Protein AF-A0A399ETN8-F1 (afdb_monomer_lite)

Secondary structure (DSSP, 8-state):
--HHHHHHHHHHHHHHHHHHHHTT-EEEETTEEEEEEEESSSEEEEETTTTEESSHHHHTT---HHHHHHHHHHHHHHHHHHHHHHTT-

Organism: NCBI:txid1644118

Structure (mmCIF, N/CA/C/O backbone):
data_AF-A0A399ETN8-F1
#
_entry.id   AF-A0A399ETN8-F1
#
loop_
_atom_site.group_PDB
_atom_site.id
_atom_site.type_symbol
_atom_site.label_atom_id
_atom_site.label_alt_id
_atom_site.label_comp_id
_atom_site.label_asym_id
_atom_site.label_entity_id
_atom_site.label_seq_id
_atom_site.pdbx_PDB_ins_code
_atom_site.Cartn_x
_atom_site.Cartn_y
_atom_site.Cartn_z
_atom_site.occupancy
_atom_site.B_iso_or_equiv
_atom_site.auth_seq_id
_atom_site.auth_comp_id
_atom_site.auth_asym_id
_atom_site.auth_atom_id
_atom_site.pdbx_PDB_model_num
ATOM 1 N N . MET A 1 1 ? 24.300 2.468 2.280 1.00 71.75 1 MET A N 1
ATOM 2 C CA . MET A 1 1 ? 23.172 3.210 2.888 1.00 71.75 1 MET A CA 1
ATOM 3 C C . MET A 1 1 ? 23.228 3.058 4.391 1.00 71.75 1 MET A C 1
ATOM 5 O O . MET A 1 1 ? 23.380 1.935 4.861 1.00 71.75 1 MET A O 1
ATOM 9 N N . SER A 1 2 ? 23.104 4.160 5.123 1.00 93.88 2 SER A N 1
ATOM 10 C CA . SER A 1 2 ? 22.972 4.136 6.579 1.00 93.88 2 SER A CA 1
ATOM 11 C C . SER A 1 2 ? 21.580 3.644 6.999 1.00 93.88 2 SER A C 1
ATOM 13 O O . SER A 1 2 ? 20.643 3.593 6.196 1.00 93.88 2 SER A O 1
ATOM 15 N N . LYS A 1 3 ? 21.430 3.283 8.278 1.00 94.75 3 LYS A N 1
ATOM 16 C CA . LYS A 1 3 ? 20.130 2.917 8.859 1.00 94.75 3 LYS A CA 1
ATOM 17 C C . LYS A 1 3 ? 19.120 4.067 8.752 1.00 94.75 3 LYS A C 1
ATOM 19 O O . LYS A 1 3 ? 17.978 3.820 8.380 1.00 94.75 3 LYS A O 1
ATOM 24 N N . LEU A 1 4 ? 19.558 5.300 9.017 1.00 96.25 4 LEU A N 1
ATOM 25 C CA . LEU A 1 4 ? 18.717 6.500 8.940 1.00 96.25 4 LEU A CA 1
ATOM 26 C C . LEU A 1 4 ? 18.181 6.729 7.521 1.00 96.25 4 LEU A C 1
ATOM 28 O O . LEU A 1 4 ? 16.979 6.881 7.353 1.00 96.25 4 LEU A O 1
ATOM 32 N N . GLN A 1 5 ? 19.029 6.587 6.497 1.00 94.62 5 GLN A N 1
ATOM 33 C CA . GLN A 1 5 ? 18.610 6.729 5.095 1.00 94.62 5 GLN A CA 1
ATOM 34 C C . GLN A 1 5 ? 17.520 5.724 4.689 1.00 94.62 5 GLN A C 1
ATOM 36 O O . GLN A 1 5 ? 16.622 6.046 3.912 1.00 94.62 5 GLN A O 1
ATOM 41 N N . ARG A 1 6 ? 17.575 4.487 5.208 1.00 92.00 6 ARG A N 1
ATOM 42 C CA . ARG A 1 6 ? 16.524 3.485 4.957 1.00 92.00 6 ARG A CA 1
ATOM 43 C C . ARG A 1 6 ? 15.205 3.869 5.627 1.00 92.00 6 ARG A C 1
ATOM 45 O O . ARG A 1 6 ? 14.154 3.686 5.018 1.00 92.00 6 ARG A O 1
ATOM 52 N N . ILE A 1 7 ? 15.269 4.393 6.853 1.00 95.31 7 ILE A N 1
ATOM 53 C CA . ILE A 1 7 ? 14.093 4.849 7.605 1.00 95.31 7 ILE A CA 1
ATOM 54 C C . ILE A 1 7 ? 13.433 6.022 6.879 1.00 95.31 7 ILE A C 1
ATOM 56 O O . ILE A 1 7 ? 12.246 5.952 6.584 1.00 95.31 7 ILE A O 1
ATOM 60 N N . GLU A 1 8 ? 14.199 7.046 6.507 1.00 95.75 8 GLU A N 1
ATOM 61 C CA . GLU A 1 8 ? 13.702 8.208 5.756 1.00 95.75 8 GLU A CA 1
ATOM 62 C C . GLU A 1 8 ? 13.052 7.789 4.431 1.00 95.75 8 GLU A C 1
ATOM 64 O O . GLU A 1 8 ? 11.948 8.222 4.098 1.00 95.75 8 GLU A O 1
ATOM 69 N N . GLY A 1 9 ? 13.687 6.868 3.700 1.00 93.62 9 GLY A N 1
ATOM 70 C CA . GLY A 1 9 ? 13.135 6.333 2.459 1.00 93.62 9 GLY A CA 1
ATOM 71 C C . GLY A 1 9 ? 11.820 5.570 2.649 1.00 93.62 9 GLY A C 1
ATOM 72 O O . GLY A 1 9 ? 10.976 5.577 1.750 1.00 93.62 9 GLY A O 1
ATOM 73 N N . PHE A 1 10 ? 11.630 4.899 3.785 1.00 94.81 10 PHE A N 1
ATOM 74 C CA . PHE A 1 10 ? 10.365 4.245 4.113 1.00 94.81 10 PHE A CA 1
ATOM 75 C C . PHE A 1 10 ? 9.292 5.265 4.514 1.00 94.81 10 PHE A C 1
ATOM 77 O O . PHE A 1 10 ? 8.182 5.200 3.989 1.00 94.81 10 PHE A O 1
ATOM 84 N N . LEU A 1 11 ? 9.630 6.241 5.364 1.00 96.69 11 LEU A N 1
ATOM 85 C CA . LEU A 1 11 ? 8.713 7.304 5.791 1.00 96.69 11 LEU A CA 1
ATOM 86 C C . LEU A 1 11 ? 8.173 8.095 4.595 1.00 96.69 11 LEU A C 1
ATOM 88 O O . LEU A 1 11 ? 6.963 8.234 4.457 1.00 96.69 11 LEU A O 1
ATOM 92 N N . SER A 1 12 ? 9.033 8.469 3.645 1.00 96.38 12 SER A N 1
ATOM 93 C CA . SER A 1 12 ? 8.594 9.148 2.418 1.00 96.38 12 SER A CA 1
ATOM 94 C C . SER A 1 12 ? 7.606 8.312 1.585 1.00 96.38 12 SER A C 1
ATOM 96 O O . SER A 1 12 ? 6.709 8.843 0.929 1.00 96.38 12 SER A O 1
ATOM 98 N N . ARG A 1 13 ? 7.729 6.977 1.587 1.00 96.38 13 ARG A N 1
ATOM 99 C CA . ARG A 1 13 ? 6.759 6.099 0.906 1.00 96.38 13 ARG A CA 1
ATOM 100 C C . ARG A 1 13 ? 5.438 6.023 1.657 1.00 96.38 13 ARG A C 1
ATOM 102 O O . ARG A 1 13 ? 4.401 5.958 1.000 1.00 96.38 13 ARG A O 1
ATOM 109 N N . LEU A 1 14 ? 5.490 6.028 2.987 1.00 97.75 14 LEU A N 1
ATOM 110 C CA . LEU A 1 14 ? 4.315 6.036 3.848 1.00 97.75 14 LEU A CA 1
ATOM 111 C C . LEU A 1 14 ? 3.510 7.329 3.670 1.00 97.75 14 LEU A C 1
ATOM 11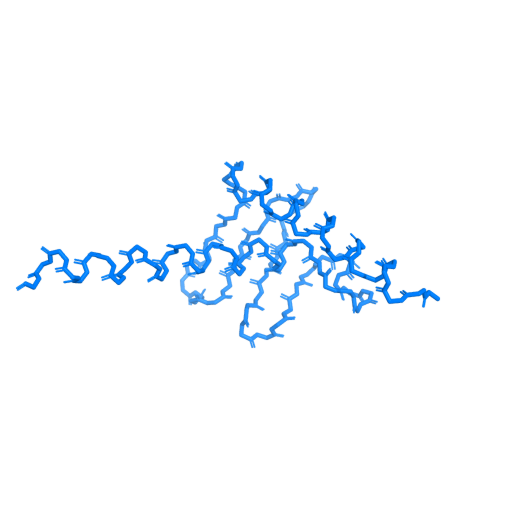3 O O . LEU A 1 14 ? 2.326 7.245 3.373 1.00 97.75 14 LEU A O 1
ATOM 117 N N . GLU A 1 15 ? 4.154 8.496 3.704 1.00 98.25 15 GLU A N 1
ATOM 118 C CA . GLU A 1 15 ? 3.504 9.797 3.461 1.00 98.25 15 GLU A CA 1
ATOM 119 C C . GLU A 1 15 ? 2.770 9.825 2.110 1.00 98.25 15 GLU A C 1
ATOM 121 O O . GLU A 1 15 ? 1.626 10.263 1.988 1.00 98.25 15 GLU A O 1
ATOM 126 N N . ARG A 1 16 ? 3.401 9.284 1.060 1.00 97.75 16 ARG A N 1
ATOM 127 C CA . ARG A 1 16 ? 2.776 9.196 -0.270 1.00 97.75 16 ARG A CA 1
ATOM 128 C C . ARG A 1 16 ? 1.621 8.196 -0.310 1.00 97.75 16 ARG A C 1
ATOM 130 O O . ARG A 1 16 ? 0.708 8.373 -1.111 1.00 97.75 16 ARG A O 1
ATOM 137 N N . ALA A 1 17 ? 1.673 7.136 0.492 1.00 98.06 17 ALA A N 1
ATOM 138 C CA . ALA A 1 17 ? 0.586 6.172 0.618 1.00 98.06 17 ALA A CA 1
ATOM 139 C C . ALA A 1 17 ? -0.625 6.783 1.337 1.00 98.06 17 ALA A C 1
ATOM 141 O O . ALA A 1 17 ? -1.758 6.579 0.905 1.00 98.06 17 ALA A O 1
ATOM 142 N N . GLU A 1 18 ? -0.385 7.576 2.382 1.00 98.06 18 GLU A N 1
ATOM 143 C CA . GLU A 1 18 ? -1.422 8.332 3.087 1.00 98.06 18 GLU A CA 1
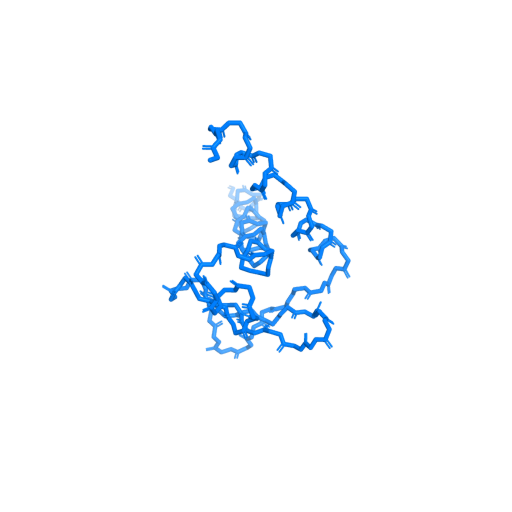ATOM 144 C C . GLU A 1 18 ? -2.117 9.324 2.155 1.00 98.06 18 GLU A C 1
ATOM 146 O O . GLU A 1 18 ? -3.344 9.348 2.109 1.00 98.06 18 GLU A O 1
ATOM 151 N N . ALA A 1 19 ? -1.361 10.063 1.337 1.00 98.12 19 ALA A N 1
ATOM 152 C CA . ALA A 1 19 ? -1.940 10.963 0.340 1.00 98.12 19 ALA A CA 1
ATOM 153 C C . ALA A 1 19 ? -2.864 10.220 -0.645 1.00 98.12 19 ALA A C 1
ATOM 155 O O . ALA A 1 19 ? -4.001 10.629 -0.867 1.00 98.12 19 ALA A O 1
ATOM 156 N N . ILE A 1 20 ? -2.424 9.070 -1.175 1.00 97.94 20 ILE A N 1
ATOM 157 C CA . ILE A 1 20 ? -3.246 8.215 -2.053 1.00 97.94 20 ILE A CA 1
ATOM 158 C C . ILE A 1 20 ? -4.557 7.809 -1.363 1.00 97.94 20 ILE A C 1
ATOM 160 O O . ILE A 1 20 ? -5.620 7.842 -1.988 1.00 97.94 20 ILE A O 1
ATOM 164 N N . LEU A 1 21 ? -4.490 7.419 -0.088 1.00 96.88 21 LEU A N 1
ATOM 165 C CA . LEU A 1 21 ? -5.666 7.019 0.677 1.00 96.88 21 LEU A CA 1
ATOM 166 C C . LEU A 1 21 ? -6.625 8.195 0.909 1.00 96.88 21 LEU A C 1
ATOM 168 O O . LEU A 1 21 ? -7.820 8.057 0.656 1.00 96.88 21 LEU A O 1
ATOM 172 N N . LEU A 1 22 ? -6.109 9.341 1.359 1.00 96.94 22 LEU A N 1
ATOM 173 C CA . LEU A 1 22 ? -6.900 10.542 1.653 1.00 96.94 22 LEU A CA 1
ATOM 174 C C . LEU A 1 22 ? -7.580 11.114 0.406 1.00 96.94 22 LEU A C 1
ATOM 176 O O . LEU A 1 22 ? -8.698 11.611 0.482 1.00 96.94 22 LEU A O 1
ATOM 180 N N . GLU A 1 23 ? -6.943 10.986 -0.755 1.00 97.50 23 GLU A N 1
ATOM 181 C CA . GLU A 1 23 ? -7.521 11.358 -2.048 1.00 97.50 23 GLU A CA 1
ATOM 182 C C . GLU A 1 23 ? -8.567 10.348 -2.567 1.00 97.50 23 GLU A C 1
ATOM 184 O O . GLU A 1 23 ? -9.094 10.507 -3.669 1.00 97.50 23 GLU A O 1
ATOM 189 N N . GLY A 1 24 ? -8.863 9.278 -1.818 1.00 96.94 24 GLY A N 1
AT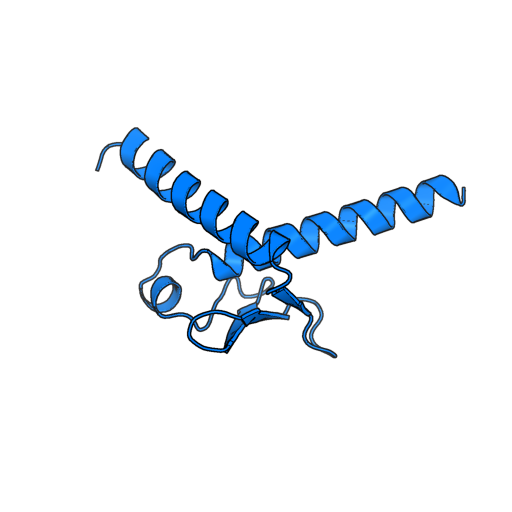OM 190 C CA . GLY A 1 24 ? -9.856 8.276 -2.206 1.00 96.94 24 GLY A CA 1
ATOM 191 C C . GLY A 1 24 ? -9.445 7.476 -3.441 1.00 96.94 24 GLY A C 1
ATOM 192 O O . GLY A 1 24 ? -10.284 7.141 -4.279 1.00 96.94 24 GLY A O 1
ATOM 193 N N . ARG A 1 25 ? -8.145 7.203 -3.607 1.00 98.19 25 ARG A N 1
ATOM 194 C CA . ARG A 1 25 ? -7.595 6.480 -4.768 1.00 98.19 25 ARG A CA 1
ATOM 195 C C . ARG A 1 25 ? -7.400 4.982 -4.536 1.00 98.19 25 ARG A C 1
ATOM 197 O O . ARG A 1 25 ? -6.849 4.316 -5.407 1.00 98.19 25 ARG A O 1
ATOM 204 N N . VAL A 1 26 ? -7.848 4.448 -3.403 1.00 98.19 26 VAL A N 1
ATOM 205 C CA . VAL A 1 26 ? -7.771 3.020 -3.061 1.00 98.19 26 VAL A CA 1
ATOM 206 C C . VAL A 1 26 ? -9.181 2.456 -2.966 1.00 98.19 26 VAL A C 1
ATOM 208 O O . VAL A 1 26 ? -10.009 3.000 -2.240 1.00 98.19 26 VAL A O 1
ATOM 211 N N . HIS A 1 27 ? -9.448 1.365 -3.679 1.00 97.25 27 HIS A N 1
ATOM 212 C CA . HIS A 1 27 ? -10.758 0.718 -3.709 1.00 97.25 27 HIS A CA 1
ATOM 213 C C . HIS A 1 27 ? -10.607 -0.796 -3.579 1.00 97.25 27 HIS A C 1
ATOM 215 O O . HIS A 1 27 ? -9.677 -1.369 -4.142 1.00 97.25 27 HIS A O 1
ATOM 221 N N . ARG A 1 28 ? -11.531 -1.450 -2.870 1.00 96.00 28 ARG A N 1
ATOM 222 C CA . ARG A 1 28 ? -11.613 -2.916 -2.833 1.00 96.00 28 ARG A CA 1
ATOM 223 C C . ARG A 1 28 ? -12.018 -3.464 -4.197 1.00 96.00 28 ARG A C 1
ATOM 225 O O . ARG A 1 28 ? -12.805 -2.841 -4.908 1.00 96.00 28 ARG A O 1
ATOM 232 N N . VAL A 1 29 ? -11.507 -4.643 -4.531 1.00 96.62 29 VAL A N 1
ATOM 233 C CA . VAL A 1 29 ? -11.998 -5.419 -5.669 1.00 96.62 29 VAL A CA 1
ATOM 234 C C . VAL A 1 29 ? -13.111 -6.340 -5.188 1.00 96.62 29 VAL A C 1
ATOM 236 O O . VAL A 1 29 ? -12.926 -7.141 -4.272 1.00 96.62 29 VAL A O 1
ATOM 239 N N . GLU A 1 30 ? -14.286 -6.213 -5.796 1.00 93.94 30 GLU A N 1
ATOM 240 C CA . GLU A 1 30 ? -15.429 -7.062 -5.472 1.00 93.94 30 GLU A CA 1
ATOM 241 C C . GLU A 1 30 ? -15.100 -8.541 -5.726 1.00 93.94 30 GLU A C 1
ATOM 243 O O . GLU A 1 30 ? -14.488 -8.898 -6.733 1.00 93.94 30 GLU A O 1
ATOM 248 N N . GLY A 1 31 ? -15.463 -9.404 -4.775 1.00 95.44 31 GLY A N 1
ATOM 249 C CA . GLY A 1 31 ? -15.163 -10.837 -4.828 1.00 95.44 31 GLY A CA 1
ATOM 250 C C . GLY A 1 31 ? -13.725 -11.226 -4.457 1.00 95.44 31 GLY A C 1
ATOM 251 O O . GLY A 1 31 ? -13.449 -12.418 -4.352 1.00 95.44 31 GLY A O 1
ATOM 252 N N . LEU A 1 32 ? -12.822 -10.267 -4.204 1.00 95.88 32 LEU A N 1
ATOM 253 C CA . LEU A 1 32 ? -11.433 -10.522 -3.804 1.00 95.88 32 LEU A CA 1
ATOM 254 C C . LEU A 1 32 ? -11.101 -9.791 -2.484 1.00 95.88 32 LEU A C 1
ATOM 256 O O . LEU A 1 32 ? -10.650 -8.645 -2.506 1.00 95.88 32 LEU A O 1
ATOM 260 N N . PRO A 1 33 ? -11.291 -10.437 -1.314 1.00 90.00 33 PRO A N 1
ATOM 261 C CA . PRO A 1 33 ? -11.294 -9.774 -0.002 1.00 90.00 33 PRO A CA 1
ATOM 262 C C . PRO A 1 33 ? -10.021 -9.004 0.374 1.00 90.00 33 PRO A C 1
ATOM 264 O O . PRO A 1 33 ? -10.096 -8.073 1.172 1.00 90.00 33 PRO A O 1
ATOM 267 N N . GLN A 1 34 ? -8.868 -9.388 -0.180 1.00 95.31 34 GLN A N 1
ATOM 268 C CA . GLN A 1 34 ? -7.559 -8.798 0.123 1.00 95.31 34 GLN A CA 1
ATOM 269 C C . GLN A 1 34 ? -6.911 -8.108 -1.083 1.00 95.31 34 GLN A C 1
ATOM 271 O O . GLN A 1 34 ? -5.730 -7.762 -1.036 1.00 95.31 34 GLN A O 1
ATOM 276 N N . VAL A 1 35 ? -7.676 -7.894 -2.158 1.00 98.00 35 VAL A N 1
ATOM 277 C CA . VAL A 1 35 ? -7.188 -7.239 -3.372 1.00 98.00 35 VAL A CA 1
ATOM 278 C C . VAL A 1 35 ? -7.816 -5.861 -3.512 1.00 98.00 35 VAL A C 1
ATOM 280 O O . VAL A 1 35 ? -9.027 -5.674 -3.380 1.00 98.00 35 VAL A O 1
ATOM 283 N N . TYR A 1 36 ? -6.969 -4.887 -3.818 1.00 98.56 36 TYR A N 1
ATOM 284 C CA . TYR A 1 36 ? -7.333 -3.487 -3.950 1.00 98.56 36 T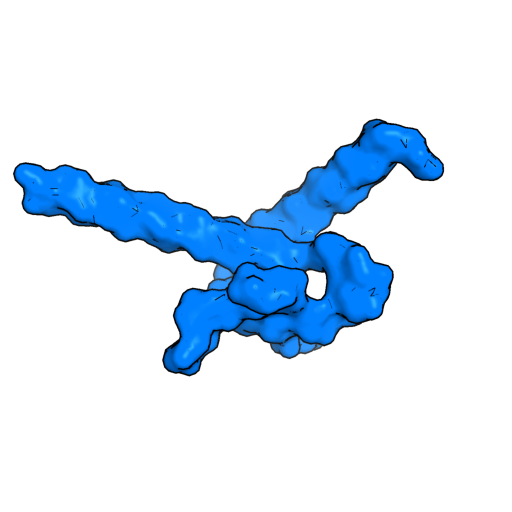YR A CA 1
ATOM 285 C C . TYR A 1 36 ? -6.840 -2.948 -5.285 1.00 98.56 36 TYR A C 1
ATOM 287 O O . TYR A 1 36 ? -5.716 -3.227 -5.704 1.00 98.56 36 TYR A O 1
ATOM 295 N N . VAL A 1 37 ? -7.655 -2.118 -5.927 1.00 98.38 37 VAL A N 1
ATOM 296 C CA . VAL A 1 37 ? -7.215 -1.251 -7.019 1.00 98.38 37 VAL A CA 1
ATOM 297 C C . VAL A 1 37 ? -6.724 0.060 -6.423 1.00 98.38 37 VAL A C 1
ATOM 299 O O . VAL A 1 37 ? -7.443 0.732 -5.682 1.00 98.38 37 VAL A O 1
ATOM 302 N N . VAL A 1 38 ? -5.504 0.448 -6.784 1.00 98.31 38 VAL A N 1
ATOM 303 C CA . VAL A 1 38 ? -4.911 1.738 -6.434 1.00 98.31 38 VAL A CA 1
ATOM 304 C C . VAL A 1 38 ? -4.739 2.571 -7.699 1.00 98.31 38 VAL A C 1
ATOM 306 O O . VAL A 1 38 ? -4.007 2.186 -8.614 1.00 98.31 38 VAL A O 1
ATOM 309 N N . ARG A 1 39 ? -5.407 3.727 -7.750 1.00 97.50 39 ARG A N 1
ATOM 310 C CA . ARG A 1 39 ? -5.362 4.660 -8.882 1.00 97.50 39 ARG A CA 1
ATOM 311 C C . ARG A 1 39 ? -4.088 5.505 -8.823 1.00 97.50 39 ARG A C 1
ATOM 313 O O . ARG A 1 39 ? -3.926 6.353 -7.945 1.00 97.50 39 ARG A O 1
ATOM 320 N N . GLY A 1 40 ? -3.171 5.264 -9.755 1.00 91.44 40 GLY A N 1
ATOM 321 C CA . GLY A 1 40 ? -1.936 6.025 -9.935 1.00 91.44 40 GLY A CA 1
ATOM 322 C C . GLY A 1 40 ? -1.851 6.619 -11.340 1.00 91.44 40 GLY A C 1
ATOM 323 O O . GLY A 1 40 ? -2.823 7.173 -11.838 1.00 91.44 40 GLY A O 1
ATOM 324 N N . SER A 1 41 ? -0.680 6.494 -11.973 1.00 90.88 41 SER A N 1
ATOM 325 C CA . SER A 1 41 ? -0.537 6.732 -13.420 1.00 90.88 41 SER A CA 1
ATOM 326 C C . SER A 1 41 ? -1.317 5.710 -14.253 1.00 90.88 41 SER A C 1
ATOM 328 O O . SER A 1 41 ? -1.742 6.017 -15.352 1.00 90.88 41 SER A O 1
ATOM 330 N N . GLU A 1 42 ? -1.488 4.512 -13.695 1.00 94.56 42 GLU A N 1
ATOM 331 C CA . GLU A 1 42 ? -2.297 3.403 -14.190 1.00 94.56 42 GLU A CA 1
ATOM 332 C C . GLU A 1 42 ? -3.102 2.845 -13.005 1.00 94.56 42 GLU A C 1
ATOM 334 O O . GLU A 1 42 ? -2.917 3.267 -11.853 1.00 94.56 42 GLU A O 1
ATOM 339 N N . HIS A 1 43 ? -3.965 1.866 -13.260 1.00 97.62 43 HIS A N 1
ATOM 340 C CA . HIS A 1 43 ? -4.592 1.080 -12.201 1.00 97.62 43 HIS A CA 1
ATOM 341 C C . HIS A 1 43 ? -3.675 -0.066 -11.771 1.00 97.62 43 HIS A C 1
ATOM 343 O O . HIS A 1 43 ? -3.373 -0.966 -12.553 1.00 97.62 43 HIS A O 1
ATOM 349 N N . TYR A 1 44 ? -3.244 -0.044 -10.510 1.00 98.19 44 TYR A N 1
ATOM 350 C CA . TYR A 1 44 ? -2.419 -1.101 -9.930 1.00 98.19 44 TYR A CA 1
ATOM 351 C C . TYR A 1 44 ? -3.251 -1.996 -9.021 1.00 98.19 44 TYR A C 1
ATOM 353 O O . TYR A 1 44 ? -4.052 -1.495 -8.235 1.00 98.19 44 TYR A O 1
ATOM 361 N N . LEU A 1 45 ? -3.022 -3.305 -9.088 1.00 98.31 45 LEU A N 1
ATOM 362 C CA . LEU A 1 45 ? -3.586 -4.261 -8.143 1.00 98.31 45 LEU A CA 1
ATOM 363 C C . LEU A 1 45 ? -2.602 -4.438 -6.990 1.00 98.31 45 LEU A C 1
ATOM 365 O O . LEU A 1 45 ? -1.422 -4.703 -7.222 1.00 98.31 45 LEU A O 1
ATOM 369 N N . ALA A 1 46 ? -3.080 -4.244 -5.767 1.00 98.38 46 ALA A N 1
ATOM 370 C CA . ALA A 1 46 ? -2.369 -4.520 -4.529 1.00 98.38 46 ALA A CA 1
ATOM 371 C C . ALA A 1 46 ? -3.068 -5.685 -3.826 1.00 98.38 46 ALA A C 1
ATOM 373 O O . ALA A 1 46 ? -4.240 -5.578 -3.478 1.00 98.38 46 ALA A O 1
ATOM 374 N N . ASP A 1 47 ? -2.350 -6.786 -3.646 1.00 98.25 47 ASP A N 1
ATOM 375 C CA . ASP A 1 47 ? -2.826 -8.006 -3.005 1.00 98.25 47 ASP A CA 1
ATOM 376 C C . ASP A 1 47 ? -2.122 -8.142 -1.652 1.00 98.25 47 ASP A C 1
ATOM 378 O O . ASP A 1 47 ? -0.907 -8.352 -1.590 1.00 98.25 47 ASP A O 1
ATOM 382 N N . LEU A 1 48 ? -2.885 -7.960 -0.573 1.00 97.56 48 LEU A N 1
ATOM 383 C CA . LEU A 1 48 ? -2.363 -8.019 0.791 1.00 97.56 48 LEU A CA 1
ATOM 384 C C . LEU A 1 48 ? -2.077 -9.450 1.253 1.00 97.56 48 LEU A C 1
ATOM 386 O O . LEU A 1 48 ? -1.220 -9.631 2.110 1.00 97.56 48 LEU A O 1
ATOM 390 N N . GLU A 1 49 ? -2.744 -10.454 0.681 1.00 96.69 49 GLU A N 1
ATOM 391 C CA . GLU A 1 49 ? -2.505 -11.861 1.010 1.00 96.69 49 GLU A CA 1
ATOM 392 C C . GLU A 1 49 ? -1.182 -12.342 0.411 1.00 96.69 49 GLU A C 1
ATOM 394 O O . GLU A 1 49 ? -0.395 -13.017 1.070 1.00 96.69 49 GLU A O 1
ATOM 399 N N . ARG A 1 50 ? -0.914 -11.952 -0.839 1.00 96.88 50 ARG A N 1
ATOM 400 C CA . ARG A 1 50 ? 0.325 -12.290 -1.558 1.00 96.88 50 ARG A CA 1
ATOM 401 C C . ARG A 1 50 ? 1.467 -11.306 -1.315 1.00 96.88 50 ARG A C 1
ATOM 403 O O . ARG A 1 50 ? 2.512 -11.439 -1.947 1.00 96.88 50 ARG A O 1
ATOM 410 N N . GLU A 1 51 ? 1.246 -10.292 -0.480 1.00 97.12 51 GLU A N 1
ATOM 411 C CA . GLU A 1 51 ? 2.175 -9.183 -0.227 1.00 97.12 51 GLU A CA 1
ATOM 412 C C . GLU A 1 51 ? 2.710 -8.534 -1.519 1.00 97.12 51 GLU A C 1
ATOM 414 O O . GLU A 1 51 ? 3.874 -8.134 -1.613 1.00 97.12 51 GLU A O 1
ATOM 419 N N . SER A 1 52 ? 1.854 -8.433 -2.540 1.00 97.81 52 SER A N 1
ATOM 420 C CA . SER A 1 52 ? 2.278 -8.113 -3.903 1.00 97.81 52 SER A CA 1
ATOM 421 C C . SER A 1 52 ? 1.562 -6.912 -4.503 1.00 97.81 52 SER A C 1
ATOM 423 O O . SER A 1 52 ? 0.443 -6.560 -4.133 1.00 97.81 52 SER A O 1
ATOM 425 N N . CYS A 1 53 ? 2.219 -6.252 -5.456 1.00 98.25 53 CYS A N 1
ATOM 426 C CA . CYS A 1 53 ? 1.605 -5.182 -6.230 1.00 98.25 53 CYS A CA 1
ATOM 427 C C . CYS A 1 53 ? 2.073 -5.197 -7.686 1.00 98.25 53 CYS A C 1
ATOM 429 O O . CYS A 1 53 ? 3.258 -5.361 -7.958 1.00 98.25 53 CYS A O 1
ATOM 431 N N . THR A 1 54 ? 1.170 -4.929 -8.631 1.00 98.19 54 THR A N 1
ATOM 432 C CA . THR A 1 54 ? 1.499 -4.898 -10.069 1.00 98.19 54 THR A CA 1
ATOM 433 C C . THR A 1 54 ? 2.294 -3.662 -10.505 1.00 98.19 54 THR A C 1
ATOM 435 O O . THR A 1 54 ? 2.586 -3.495 -11.688 1.00 98.19 54 THR A O 1
ATOM 438 N N . CYS A 1 55 ? 2.659 -2.766 -9.582 1.00 97.81 55 CYS A N 1
ATOM 439 C CA . CYS A 1 55 ? 3.386 -1.550 -9.929 1.00 97.81 55 CYS A CA 1
ATOM 440 C C . CYS A 1 55 ? 4.891 -1.790 -10.177 1.00 97.81 55 CYS A C 1
ATOM 442 O O . CYS A 1 55 ? 5.497 -2.671 -9.557 1.00 97.81 55 CYS A O 1
ATOM 444 N N . PRO A 1 56 ? 5.551 -0.938 -10.987 1.00 97.19 56 PRO A N 1
ATOM 445 C CA . PRO A 1 56 ? 6.971 -1.103 -11.309 1.00 97.19 56 PRO A CA 1
ATOM 446 C C . PRO A 1 56 ? 7.919 -1.039 -10.105 1.00 97.19 56 PRO A C 1
ATOM 448 O O . PRO A 1 56 ? 9.005 -1.608 -10.151 1.00 97.19 56 PRO A O 1
ATOM 451 N N . ASP A 1 57 ? 7.552 -0.321 -9.038 1.00 96.06 57 ASP A N 1
ATOM 452 C CA . ASP A 1 57 ? 8.392 -0.215 -7.836 1.00 96.06 57 ASP A CA 1
ATOM 453 C C . ASP A 1 57 ? 8.439 -1.545 -7.071 1.00 96.06 57 ASP A C 1
ATOM 455 O O . ASP A 1 57 ? 9.503 -1.978 -6.637 1.00 96.06 57 ASP A O 1
ATOM 459 N N . HIS A 1 58 ? 7.304 -2.245 -6.989 1.00 96.81 58 HIS A N 1
ATOM 460 C CA . HIS A 1 58 ? 7.244 -3.573 -6.386 1.00 96.81 58 HIS A CA 1
ATOM 461 C C . HIS A 1 58 ? 7.925 -4.633 -7.255 1.00 96.81 58 HIS A C 1
ATOM 463 O O . HIS A 1 58 ? 8.655 -5.464 -6.727 1.00 96.81 58 HIS A O 1
ATOM 469 N N . ALA A 1 59 ? 7.792 -4.552 -8.583 1.00 96.25 59 ALA A N 1
ATOM 470 C CA . ALA A 1 59 ? 8.516 -5.434 -9.504 1.00 96.25 59 ALA A CA 1
ATOM 471 C C . ALA A 1 59 ? 10.051 -5.349 -9.345 1.00 96.25 59 ALA A C 1
ATOM 473 O O . ALA A 1 59 ? 10.764 -6.294 -9.669 1.00 96.25 59 ALA A O 1
ATOM 474 N N . LYS A 1 60 ? 10.566 -4.232 -8.810 1.00 96.38 60 LYS A N 1
ATOM 475 C CA . LYS A 1 60 ? 11.984 -4.043 -8.454 1.00 96.38 60 LYS A CA 1
ATOM 476 C C . LYS A 1 60 ? 12.349 -4.576 -7.059 1.00 96.38 60 LYS A C 1
ATOM 478 O O . LYS A 1 60 ? 13.480 -4.383 -6.624 1.00 96.38 60 LYS A O 1
ATOM 483 N N . GLY A 1 61 ? 11.413 -5.202 -6.347 1.00 93.75 61 GLY A N 1
ATOM 484 C CA . GLY A 1 61 ? 11.596 -5.727 -4.993 1.00 93.75 61 GLY A CA 1
ATOM 485 C C . GLY A 1 61 ? 11.440 -4.689 -3.878 1.00 93.75 61 GLY A C 1
ATOM 486 O O . GLY A 1 61 ? 11.794 -4.971 -2.735 1.00 93.75 61 GLY A O 1
ATOM 487 N N . ASN A 1 62 ? 10.930 -3.486 -4.172 1.00 91.31 62 ASN A N 1
ATOM 488 C CA . ASN A 1 62 ? 10.715 -2.466 -3.147 1.00 91.31 62 ASN A CA 1
ATOM 489 C C . ASN A 1 62 ? 9.329 -2.587 -2.507 1.00 91.31 62 ASN A C 1
ATOM 491 O O . ASN A 1 62 ? 8.329 -2.895 -3.161 1.00 91.31 62 ASN A O 1
ATOM 495 N N . THR A 1 63 ? 9.231 -2.195 -1.238 1.00 93.31 63 THR A N 1
ATOM 496 C CA . THR A 1 63 ? 7.940 -1.833 -0.653 1.00 93.31 63 THR A CA 1
ATOM 497 C C . THR A 1 63 ? 7.413 -0.594 -1.368 1.00 93.31 63 THR A C 1
ATOM 499 O O . THR A 1 63 ? 8.010 0.479 -1.288 1.00 93.31 63 THR A O 1
ATOM 502 N N . CYS A 1 64 ? 6.300 -0.738 -2.081 1.00 96.81 64 CYS A N 1
ATOM 503 C CA . CYS A 1 64 ? 5.710 0.356 -2.836 1.00 96.81 64 CYS A CA 1
ATOM 504 C C . CYS A 1 64 ? 4.628 1.081 -2.024 1.00 96.81 64 CYS A C 1
ATOM 506 O O . CYS A 1 64 ? 3.944 0.496 -1.182 1.00 96.81 64 CYS A O 1
ATOM 508 N N . LYS A 1 65 ? 4.412 2.360 -2.340 1.00 97.88 65 LYS A N 1
ATOM 509 C CA . LYS A 1 65 ? 3.348 3.170 -1.724 1.00 97.88 65 LYS A CA 1
ATOM 510 C C . LYS A 1 65 ? 1.930 2.626 -1.961 1.00 97.88 65 LYS A C 1
ATOM 512 O O . LYS A 1 65 ? 1.049 2.894 -1.160 1.00 97.88 65 LYS A O 1
ATOM 517 N N . HIS A 1 66 ? 1.698 1.857 -3.029 1.00 98.38 66 HIS A N 1
ATOM 518 C CA . HIS A 1 66 ? 0.369 1.315 -3.339 1.00 98.38 66 HIS A CA 1
ATOM 519 C C . HIS A 1 66 ? -0.023 0.189 -2.376 1.00 98.38 66 HIS A C 1
ATOM 521 O O . HIS A 1 66 ? -1.127 0.201 -1.842 1.00 98.38 66 HIS A O 1
ATOM 527 N N . LEU A 1 67 ? 0.908 -0.732 -2.095 1.00 97.81 67 LEU A N 1
ATOM 528 C CA . LEU A 1 67 ? 0.698 -1.787 -1.105 1.00 97.81 67 LEU A CA 1
ATOM 529 C C . LEU A 1 67 ? 0.505 -1.183 0.292 1.00 97.81 67 LEU A C 1
ATOM 531 O O . LEU A 1 67 ? -0.411 -1.568 1.011 1.00 97.81 67 LEU A O 1
ATOM 535 N N . LEU A 1 68 ? 1.301 -0.164 0.640 1.00 98.00 68 LEU A N 1
ATOM 536 C CA . LEU A 1 68 ? 1.115 0.588 1.884 1.00 98.00 68 LEU A CA 1
ATOM 537 C C . LEU A 1 68 ? -0.272 1.246 1.958 1.00 98.00 68 LEU A C 1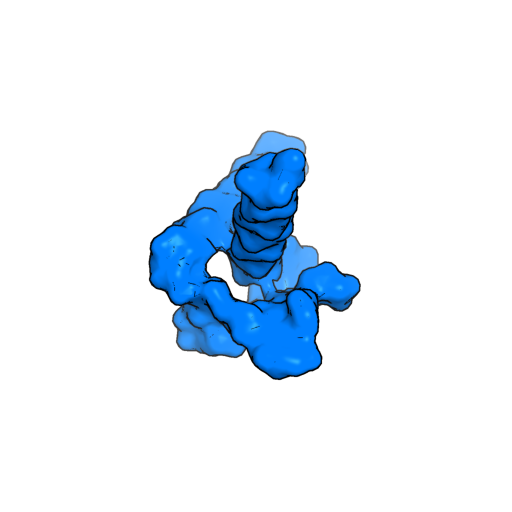
ATOM 539 O O . LEU A 1 68 ? -0.923 1.158 2.992 1.00 98.00 68 LEU A O 1
ATOM 543 N N . ALA A 1 69 ? -0.755 1.856 0.873 1.00 98.38 69 ALA A N 1
ATOM 544 C CA . ALA A 1 69 ? -2.065 2.505 0.854 1.00 98.38 69 ALA A CA 1
ATOM 545 C C . ALA A 1 69 ? -3.210 1.494 1.058 1.00 98.38 69 ALA A C 1
ATOM 547 O O . ALA A 1 69 ? -4.145 1.771 1.809 1.00 98.38 69 ALA A O 1
ATOM 548 N N . ALA A 1 70 ? -3.102 0.300 0.465 1.00 98.12 70 ALA A N 1
ATOM 549 C CA . ALA A 1 70 ? -4.034 -0.803 0.702 1.00 98.12 70 ALA A CA 1
ATOM 550 C C . ALA A 1 70 ? -4.017 -1.271 2.170 1.00 98.12 70 ALA A C 1
ATOM 552 O O . ALA A 1 70 ? -5.076 -1.407 2.780 1.00 98.12 70 ALA A O 1
ATOM 553 N N . VAL A 1 71 ? -2.833 -1.418 2.781 1.00 97.75 71 VAL A N 1
ATOM 554 C CA . VAL A 1 71 ? -2.704 -1.743 4.216 1.00 97.75 71 VAL A CA 1
ATOM 555 C C . VAL A 1 71 ? -3.364 -0.679 5.097 1.00 97.75 71 VAL A C 1
ATOM 557 O O . VAL A 1 71 ? -4.017 -1.011 6.089 1.00 97.75 71 VAL A O 1
ATOM 560 N N . LEU A 1 72 ? -3.193 0.604 4.769 1.00 97.50 72 LEU A N 1
ATOM 561 C CA . LEU A 1 72 ? -3.794 1.699 5.531 1.00 97.50 72 LEU A CA 1
ATOM 562 C C . LEU A 1 72 ? -5.327 1.675 5.448 1.00 97.50 72 LEU A C 1
ATOM 564 O O . LEU A 1 72 ? -5.976 1.850 6.482 1.00 97.50 72 LEU A O 1
ATOM 568 N N . LEU A 1 73 ? -5.893 1.412 4.263 1.00 97.00 73 LEU A N 1
ATOM 569 C CA . LEU A 1 73 ? -7.340 1.261 4.090 1.00 97.00 73 LEU A CA 1
ATOM 570 C C . LEU A 1 73 ? -7.874 0.074 4.902 1.00 97.00 73 LEU A C 1
ATOM 572 O O . LEU A 1 73 ? -8.779 0.250 5.712 1.00 97.00 73 LEU A O 1
ATOM 576 N N . GLU A 1 74 ? -7.256 -1.099 4.758 1.00 96.31 74 GLU A N 1
ATOM 577 C CA . GLU A 1 74 ? -7.639 -2.320 5.476 1.00 96.31 74 GLU A CA 1
ATOM 578 C C . GLU A 1 74 ? -7.629 -2.118 6.998 1.00 96.31 74 GLU A C 1
ATOM 580 O O . GLU A 1 74 ? -8.549 -2.521 7.711 1.00 96.31 74 GLU A O 1
ATOM 585 N N . ARG A 1 75 ? -6.605 -1.431 7.521 1.00 94.88 75 ARG A N 1
ATOM 586 C CA . ARG A 1 75 ? -6.543 -1.074 8.946 1.00 94.88 75 ARG A CA 1
ATOM 587 C C . ARG A 1 75 ? -7.644 -0.100 9.348 1.00 94.88 75 ARG A C 1
ATOM 589 O O . ARG A 1 75 ? -8.168 -0.219 10.452 1.00 94.88 75 ARG A O 1
ATOM 596 N N . ALA A 1 76 ? -7.952 0.887 8.511 1.00 92.69 76 ALA A N 1
ATOM 597 C CA . ALA A 1 76 ? -8.997 1.861 8.803 1.00 92.69 76 ALA A CA 1
ATOM 598 C C . ALA A 1 76 ? -10.382 1.207 8.855 1.00 92.69 76 ALA A C 1
ATOM 600 O O . ALA A 1 76 ? -11.163 1.523 9.748 1.00 92.69 76 ALA A O 1
ATOM 601 N N . GLU A 1 77 ? -10.665 0.274 7.952 1.00 90.56 77 GLU A N 1
ATOM 602 C CA . GLU A 1 77 ? -11.935 -0.453 7.906 1.00 90.56 77 GLU A CA 1
ATOM 603 C C . GLU A 1 77 ? -12.069 -1.427 9.079 1.00 90.56 77 GLU A C 1
ATOM 605 O O . GLU A 1 77 ? -13.045 -1.346 9.818 1.00 90.56 77 GLU A O 1
ATOM 610 N N . LYS A 1 78 ? -11.029 -2.218 9.377 1.00 90.12 78 LYS A N 1
ATOM 611 C CA . LYS A 1 78 ? -11.020 -3.088 10.566 1.00 90.12 78 LYS A CA 1
ATOM 612 C C . LYS A 1 78 ? -11.234 -2.329 11.875 1.00 90.12 78 LYS A C 1
ATOM 614 O O . LYS A 1 78 ? -11.824 -2.870 12.805 1.00 90.12 78 LYS A O 1
ATOM 619 N N . ARG A 1 79 ? -10.737 -1.090 11.988 1.00 88.56 79 ARG A N 1
ATOM 620 C CA . ARG A 1 79 ? -11.015 -0.242 13.161 1.00 88.56 79 ARG A CA 1
ATOM 621 C C . ARG A 1 79 ? -12.490 0.147 13.235 1.00 88.56 79 ARG A C 1
ATOM 623 O O . ARG A 1 79 ? -13.089 -0.046 14.287 1.00 88.56 79 ARG A O 1
ATOM 630 N N . LYS A 1 80 ? -13.069 0.613 12.124 1.00 84.88 80 LYS A N 1
ATOM 631 C CA . LYS A 1 80 ? -14.495 0.970 12.045 1.00 84.88 80 LYS A CA 1
ATOM 632 C C . LYS A 1 80 ? -15.399 -0.208 12.405 1.00 84.88 80 LYS A C 1
ATOM 634 O O . LYS A 1 80 ? -16.364 -0.024 13.137 1.00 84.88 80 LYS A O 1
ATOM 639 N N . ASP A 1 81 ? -15.064 -1.411 11.943 1.00 81.75 81 ASP A N 1
ATOM 640 C CA . ASP A 1 81 ? -15.846 -2.612 12.244 1.00 81.75 81 ASP A CA 1
ATOM 641 C C . ASP A 1 81 ? -15.826 -2.944 13.741 1.00 81.75 81 ASP A C 1
ATOM 643 O O . ASP A 1 81 ? -16.862 -3.269 14.318 1.00 81.75 81 ASP A O 1
ATOM 647 N N . ARG A 1 82 ? -14.665 -2.815 14.399 1.00 79.12 82 ARG A N 1
ATOM 648 C CA . ARG A 1 82 ? -14.539 -3.044 15.849 1.00 79.12 82 ARG A CA 1
ATOM 649 C C . ARG A 1 82 ? -15.342 -2.025 16.659 1.00 79.12 82 ARG A C 1
ATOM 651 O O . ARG A 1 82 ? -16.092 -2.422 17.544 1.00 79.12 82 ARG A O 1
ATOM 658 N N . GLU A 1 83 ? -15.247 -0.744 16.313 1.00 77.31 83 GLU A N 1
ATOM 659 C CA . GLU A 1 83 ? -16.012 0.332 16.963 1.00 77.31 83 GLU A CA 1
ATOM 660 C C . GLU A 1 83 ? -17.531 0.155 16.772 1.00 77.31 83 GLU A C 1
ATOM 662 O O . GLU A 1 83 ? -18.320 0.358 17.698 1.00 77.31 83 GLU A O 1
ATOM 667 N N . ALA A 1 84 ? -17.962 -0.283 15.585 1.00 71.44 84 ALA A N 1
ATOM 668 C CA . ALA A 1 84 ? -19.368 -0.562 15.301 1.00 71.44 84 ALA A CA 1
ATOM 669 C C . ALA A 1 84 ? -19.921 -1.749 16.107 1.00 71.44 84 ALA A C 1
ATOM 671 O O . ALA A 1 84 ? -21.104 -1.746 16.451 1.00 71.44 84 ALA A O 1
ATOM 672 N N . VAL A 1 85 ? -19.095 -2.757 16.408 1.00 74.19 85 VAL A N 1
ATOM 673 C CA . VAL A 1 85 ? -19.475 -3.883 17.278 1.00 74.19 85 VAL A CA 1
ATOM 674 C C . VAL A 1 85 ? -19.620 -3.421 18.727 1.00 74.19 85 VAL A C 1
ATOM 676 O O . VAL A 1 85 ? -20.618 -3.746 19.362 1.00 74.19 85 VAL A O 1
ATOM 679 N N . GLU A 1 86 ? -18.678 -2.622 19.230 1.00 72.38 86 GLU A N 1
ATOM 680 C CA . GLU A 1 86 ? -18.697 -2.112 20.610 1.00 72.38 86 GLU A CA 1
ATOM 681 C C . GLU A 1 86 ? -19.878 -1.169 20.879 1.00 72.38 86 GLU A C 1
ATOM 683 O O . GLU A 1 86 ? -20.466 -1.218 21.949 1.00 72.38 86 GLU A O 1
ATOM 688 N N . THR A 1 87 ? -20.285 -0.355 19.901 1.00 68.88 87 THR A N 1
ATOM 689 C CA . THR A 1 87 ? -21.423 0.577 20.056 1.00 68.88 87 THR A CA 1
ATOM 690 C C . THR A 1 87 ? -22.787 -0.138 20.071 1.00 68.88 87 THR A C 1
ATOM 692 O O . THR A 1 87 ? -23.800 0.451 20.442 1.00 68.88 87 THR A O 1
ATOM 695 N N . ARG A 1 88 ? -22.842 -1.395 19.615 1.00 65.19 88 ARG A N 1
ATOM 696 C CA . ARG A 1 88 ? -24.065 -2.217 19.551 1.00 65.19 88 ARG A CA 1
ATOM 697 C C . ARG A 1 88 ? -24.194 -3.206 20.715 1.00 65.19 88 ARG A C 1
ATOM 699 O O . ARG A 1 88 ? -25.225 -3.875 20.790 1.00 65.19 88 ARG A O 1
ATOM 706 N N . ALA A 1 89 ? -23.156 -3.337 21.541 1.00 56.59 89 ALA A N 1
ATOM 707 C CA . ALA A 1 89 ? -23.112 -4.196 22.723 1.00 56.59 89 ALA A CA 1
ATOM 708 C C . ALA A 1 89 ? -23.568 -3.431 23.973 1.00 56.59 89 ALA A C 1
ATOM 710 O O . ALA A 1 89 ? -24.176 -4.085 24.849 1.00 56.59 89 ALA A O 1
#

pLDDT: mean 93.32, std 8.36, range [56.59, 98.56]

Sequence (89 aa):
MSKLQRIEGFLSRLERAEAILLEGRVHRVEGLPQVYVVRGSEHYLADLERESCTCPDHAKGNTCKHLLAAVLLERAEKRKDREAVETRA

Radius of gyration: 14.53 Å; chains: 1; bounding box: 47×2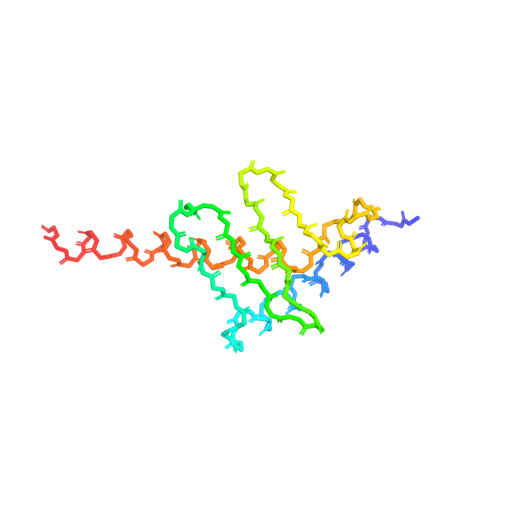4×37 Å

Foldseek 3Di:
DDPVVVVVVVVVLLVVLVVQLVVVQWADDPPQRQWIFGDDVHTKIAGQVVNAIPDPCVVVVDDGSPNSNSVVVVVVVVVVVVVVVVVVD

InterPro domains:
  IPR007527 Zinc finger, SWIM-type [PF04434] (47-72)
  IPR007527 Zinc finger, SWIM-type [PS50966] (44-75)